Protein AF-V5CJ30-F1 (afdb_monomer_lite)

pLDDT: mean 74.78, std 16.14, range [38.16, 93.0]

Organism: NCBI:txid1416333

Foldseek 3Di:
DDPVVPPPDDPDPPPPPPDDPPPAQAAPPVVVVVCVVVVNDDDADPDDAQDDFTKGKDWDQDPVGIDIDIDTHCCSLVVPPPDDDPDDPCNVVVCVVVVPDPDDDDDDPPVVPSDDDDPVCPNSD

Radius of gyration: 18.36 Å; chains: 1; bounding box: 44×39×40 Å

Structure (mmCIF, N/CA/C/O backbone):
data_AF-V5CJ30-F1
#
_entry.id   AF-V5CJ30-F1
#
loop_
_atom_site.group_PDB
_atom_site.id
_atom_site.type_symbol
_atom_site.label_atom_id
_atom_site.label_alt_id
_atom_site.label_comp_id
_atom_site.label_asym_id
_atom_site.label_entity_id
_atom_site.label_seq_id
_atom_site.pdbx_PDB_ins_code
_atom_site.Cartn_x
_atom_site.Cartn_y
_atom_site.Cartn_z
_atom_site.occupancy
_atom_site.B_iso_or_equiv
_atom_site.auth_seq_id
_atom_site.auth_comp_id
_atom_site.auth_asym_id
_atom_site.auth_atom_id
_atom_site.pdbx_PDB_model_num
ATOM 1 N N . MET A 1 1 ? -25.796 13.438 -10.475 1.00 39.28 1 MET A N 1
ATOM 2 C CA . MET A 1 1 ? -25.020 14.101 -9.405 1.00 39.28 1 MET A CA 1
ATOM 3 C C . MET A 1 1 ? -23.946 13.117 -8.950 1.00 39.28 1 MET A C 1
ATOM 5 O O . MET A 1 1 ? -24.285 12.128 -8.319 1.00 39.28 1 MET A O 1
ATOM 9 N N . GLN A 1 2 ? -22.700 13.266 -9.416 1.00 41.78 2 GLN A N 1
ATOM 10 C CA . GLN A 1 2 ? -21.632 12.285 -9.164 1.00 41.78 2 GLN A CA 1
ATOM 11 C C . GLN A 1 2 ? -21.057 12.482 -7.753 1.00 41.78 2 GLN A C 1
ATOM 13 O O . GLN A 1 2 ? -20.529 13.546 -7.440 1.00 41.78 2 GLN A O 1
ATOM 18 N N . VAL A 1 3 ? -21.155 11.443 -6.919 1.00 38.16 3 VAL A N 1
ATOM 19 C CA . VAL A 1 3 ? -20.684 11.383 -5.518 1.00 38.16 3 VAL A CA 1
ATOM 20 C C . VAL A 1 3 ? -19.215 11.813 -5.354 1.00 38.16 3 VAL A C 1
ATOM 22 O O . VAL A 1 3 ? -18.840 12.385 -4.334 1.00 38.16 3 VAL A O 1
ATOM 25 N N . TRP A 1 4 ? -18.396 11.644 -6.393 1.00 40.44 4 TRP A N 1
ATOM 26 C CA . TRP A 1 4 ? -16.980 12.018 -6.410 1.00 40.44 4 TRP A CA 1
ATOM 27 C C . TRP A 1 4 ? -16.707 13.531 -6.391 1.00 40.44 4 TRP A C 1
ATOM 29 O O . TRP A 1 4 ? -15.609 13.942 -6.025 1.00 40.44 4 TRP A O 1
ATOM 39 N N . GLY A 1 5 ? -17.698 14.375 -6.708 1.00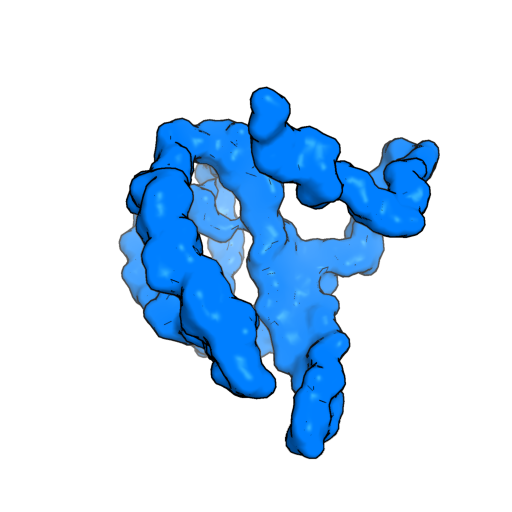 42.62 5 GLY A N 1
ATOM 40 C CA . GLY A 1 5 ? -17.547 15.835 -6.653 1.00 42.62 5 GLY A CA 1
ATOM 41 C C . GLY A 1 5 ? -17.407 16.405 -5.234 1.00 42.62 5 GLY A C 1
ATOM 42 O O . GLY A 1 5 ? -16.952 17.535 -5.076 1.00 42.62 5 GLY A O 1
ATOM 43 N N . LEU A 1 6 ? -17.768 15.631 -4.202 1.00 43.97 6 LEU A N 1
ATOM 44 C CA . LEU A 1 6 ? -17.789 16.081 -2.802 1.00 43.97 6 LEU A CA 1
ATOM 45 C C . LEU A 1 6 ? -16.570 15.635 -1.979 1.00 43.97 6 LEU A C 1
ATOM 47 O O . LEU A 1 6 ? -16.324 16.196 -0.917 1.00 43.97 6 LEU A O 1
ATOM 51 N N . VAL A 1 7 ? -15.771 14.680 -2.466 1.00 45.16 7 VAL A N 1
ATOM 52 C CA . VAL A 1 7 ? -14.640 14.095 -1.707 1.00 45.16 7 VAL A CA 1
ATOM 53 C C . VAL A 1 7 ? -13.295 14.784 -2.027 1.00 45.16 7 VAL A C 1
ATOM 55 O O . VAL A 1 7 ? -12.259 14.464 -1.456 1.00 45.16 7 VAL A O 1
ATOM 58 N N . GLY A 1 8 ? -13.286 15.773 -2.928 1.00 43.94 8 GLY A N 1
ATOM 59 C CA . GLY A 1 8 ? -12.054 16.328 -3.508 1.00 43.94 8 GLY A CA 1
ATOM 60 C C . GLY A 1 8 ? -11.441 17.561 -2.834 1.00 43.94 8 GLY A C 1
ATOM 61 O O . GLY A 1 8 ? -10.345 17.962 -3.226 1.00 43.94 8 GLY A O 1
ATOM 62 N N . ARG A 1 9 ? -12.091 18.203 -1.853 1.00 44.78 9 ARG A N 1
ATOM 63 C CA . ARG A 1 9 ? -11.507 19.381 -1.183 1.00 44.78 9 ARG A CA 1
ATOM 64 C C . ARG A 1 9 ? -10.957 19.011 0.185 1.00 44.78 9 ARG A C 1
ATOM 66 O O . ARG A 1 9 ? -11.675 18.982 1.176 1.00 44.78 9 ARG A O 1
ATOM 73 N N . SER A 1 10 ? -9.647 18.778 0.215 1.00 42.75 10 SER A N 1
ATOM 74 C CA . SER A 1 10 ? -8.865 18.881 1.445 1.00 42.75 10 SER A CA 1
ATOM 75 C C . SER A 1 10 ? -9.190 20.219 2.134 1.00 42.75 10 SER A C 1
ATOM 77 O O . SER A 1 10 ? -9.195 21.247 1.452 1.00 42.75 10 SER A O 1
ATOM 79 N N . PRO A 1 11 ? -9.446 20.249 3.456 1.00 45.19 11 PRO A N 1
ATOM 80 C CA . PRO A 1 11 ? -9.638 21.495 4.202 1.00 45.19 11 PRO A CA 1
ATOM 81 C C . PRO A 1 11 ? -8.347 22.325 4.291 1.00 45.19 11 PRO A C 1
ATOM 83 O O . PRO A 1 11 ? -8.372 23.473 4.727 1.00 45.19 11 PRO A O 1
ATOM 86 N N . PHE A 1 12 ? -7.215 21.763 3.862 1.00 47.09 12 PHE A N 1
ATOM 87 C CA . PHE A 1 12 ? -5.964 22.490 3.740 1.00 47.09 12 PHE A CA 1
ATOM 88 C C . PHE A 1 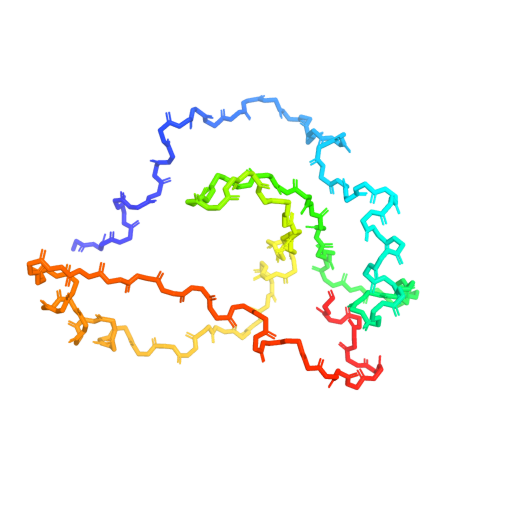12 ? -5.899 23.195 2.380 1.00 47.09 12 PHE A C 1
ATOM 90 O O . PHE A 1 12 ? -6.162 22.552 1.357 1.00 47.09 12 PHE A O 1
ATOM 97 N N . PRO A 1 13 ? -5.534 24.490 2.336 1.00 40.69 13 PRO A N 1
ATOM 98 C CA . PRO A 1 13 ? -5.380 25.200 1.074 1.00 40.69 13 PRO A CA 1
ATOM 99 C C . PRO A 1 13 ? -4.392 24.447 0.170 1.00 40.69 13 PRO A C 1
ATOM 101 O O . PRO A 1 13 ? -3.421 23.875 0.681 1.00 40.69 13 PRO A O 1
ATOM 104 N N . PRO A 1 14 ? -4.601 24.431 -1.162 1.00 44.34 14 PRO A N 1
ATOM 105 C CA . PRO A 1 14 ? -3.592 23.927 -2.079 1.00 44.34 14 PRO A CA 1
ATOM 106 C C . PRO A 1 14 ? -2.322 24.736 -1.825 1.00 44.34 14 PRO A C 1
ATOM 108 O O . PRO A 1 14 ? -2.302 25.952 -2.009 1.00 44.34 14 PRO A O 1
ATOM 111 N N . SER A 1 15 ? -1.292 24.071 -1.304 1.00 43.00 15 SER A N 1
ATOM 112 C CA . SER A 1 15 ? -0.030 24.715 -0.965 1.00 43.00 15 SER A CA 1
ATOM 113 C C . SER A 1 15 ? 0.536 25.334 -2.243 1.00 43.00 15 SER A C 1
ATOM 115 O O . SER A 1 15 ? 0.989 24.620 -3.132 1.00 43.00 15 SER A O 1
ATOM 117 N N . SER A 1 16 ? 0.486 26.663 -2.347 1.00 42.88 16 SER A N 1
ATOM 118 C CA . SER A 1 16 ? 0.902 27.447 -3.518 1.00 42.88 16 SER A CA 1
ATOM 119 C C . SER A 1 16 ? 2.421 27.539 -3.692 1.00 42.88 16 SER A C 1
ATOM 121 O O . SER A 1 16 ? 2.914 28.292 -4.529 1.00 42.88 16 SER A O 1
ATOM 123 N N . SER A 1 17 ? 3.203 26.768 -2.936 1.00 46.00 17 SER A N 1
ATOM 124 C CA . SER A 1 17 ? 4.641 26.699 -3.141 1.00 46.00 17 SER A CA 1
ATOM 125 C C . SER A 1 17 ? 4.947 25.629 -4.185 1.00 46.00 17 SER A C 1
ATOM 127 O O . SER A 1 17 ? 5.022 24.445 -3.856 1.00 46.00 17 SER A O 1
ATOM 129 N N . GLY A 1 18 ? 5.207 26.047 -5.425 1.00 42.88 18 GLY A N 1
ATOM 130 C CA . GLY A 1 18 ? 5.811 25.240 -6.499 1.00 42.88 18 GLY A CA 1
ATOM 131 C C . GLY A 1 18 ? 7.237 24.747 -6.199 1.00 42.88 18 GLY A C 1
ATOM 132 O O . GLY A 1 18 ? 8.056 24.599 -7.097 1.00 42.88 18 GLY A O 1
ATOM 133 N N . LYS A 1 19 ? 7.551 24.509 -4.926 1.00 38.31 19 LYS A N 1
ATOM 134 C CA . LYS A 1 19 ? 8.696 23.743 -4.464 1.00 38.31 19 LYS A CA 1
ATOM 135 C C . LYS A 1 19 ? 8.129 22.534 -3.744 1.00 38.31 19 LYS A C 1
ATOM 137 O O . LYS A 1 19 ? 7.608 22.657 -2.634 1.00 38.31 19 LYS A O 1
ATOM 142 N N . ALA A 1 20 ? 8.210 21.374 -4.390 1.00 43.16 20 ALA A N 1
ATOM 143 C CA . ALA A 1 20 ? 8.097 20.112 -3.682 1.00 43.16 20 ALA A CA 1
ATOM 144 C C . ALA A 1 20 ? 9.019 20.205 -2.459 1.00 43.16 20 ALA A C 1
ATOM 146 O O . ALA A 1 20 ? 10.189 20.566 -2.589 1.00 43.16 20 ALA A O 1
ATOM 147 N N . ARG A 1 21 ? 8.480 19.980 -1.256 1.00 49.09 21 ARG A N 1
ATOM 148 C CA . ARG A 1 21 ? 9.290 19.889 -0.040 1.00 49.09 21 ARG A CA 1
ATOM 149 C C . ARG A 1 21 ? 10.194 18.669 -0.181 1.00 49.09 21 ARG A C 1
ATOM 151 O O . ARG A 1 21 ? 9.859 17.588 0.283 1.00 49.09 21 ARG A O 1
ATOM 158 N N . GLU A 1 22 ? 11.343 18.851 -0.810 1.00 44.81 22 GLU A N 1
ATOM 159 C CA . GLU A 1 22 ? 12.336 17.809 -1.077 1.00 44.81 22 GLU A CA 1
ATOM 160 C C . GLU A 1 22 ? 12.886 17.174 0.221 1.00 44.81 22 GLU A C 1
ATOM 162 O O . GLU A 1 22 ? 13.463 16.091 0.203 1.00 44.81 22 GLU A O 1
ATOM 167 N N . GLY A 1 23 ? 12.635 17.806 1.377 1.00 44.62 23 GLY A N 1
ATOM 168 C CA . GLY A 1 23 ? 13.108 17.373 2.693 1.00 44.62 23 GLY A CA 1
ATOM 169 C C . GLY A 1 23 ? 12.165 16.527 3.562 1.00 44.62 23 GLY A C 1
ATOM 170 O O . GLY A 1 23 ? 12.620 16.080 4.607 1.00 44.62 23 GLY A O 1
ATOM 171 N N . SER A 1 24 ? 10.890 16.286 3.210 1.00 55.47 24 SER A N 1
ATOM 172 C CA . SER A 1 24 ? 9.958 15.553 4.112 1.00 55.47 24 SER A CA 1
ATOM 173 C C . SER A 1 24 ? 9.518 14.170 3.631 1.00 55.47 24 SER A C 1
ATOM 175 O O . SER A 1 24 ? 8.693 13.535 4.280 1.00 55.47 24 SER A O 1
ATOM 177 N N . TRP A 1 25 ? 10.031 13.713 2.492 1.00 58.75 25 TRP A N 1
ATOM 178 C CA . TRP A 1 25 ? 9.548 12.508 1.810 1.00 58.75 25 TRP A CA 1
ATOM 179 C C . TRP A 1 25 ? 10.616 11.416 1.697 1.00 58.75 25 TRP A C 1
ATOM 181 O O . TRP A 1 25 ? 10.599 10.612 0.772 1.00 58.75 25 TRP A O 1
ATOM 191 N N . ARG A 1 26 ? 11.593 11.412 2.607 1.00 70.00 26 ARG A N 1
ATOM 192 C CA . ARG A 1 26 ? 12.605 10.356 2.687 1.00 70.00 26 ARG A CA 1
ATOM 193 C C . ARG A 1 26 ? 12.470 9.646 4.021 1.00 70.00 26 ARG A C 1
ATOM 195 O O . ARG A 1 26 ? 12.427 10.294 5.068 1.00 70.00 26 ARG A O 1
ATOM 202 N N . ILE A 1 27 ? 12.416 8.318 3.987 1.00 79.69 27 ILE A N 1
ATOM 203 C CA . ILE A 1 27 ? 12.510 7.513 5.205 1.00 79.69 27 ILE A CA 1
ATOM 204 C C . ILE A 1 27 ? 13.837 7.802 5.926 1.00 79.69 27 ILE A C 1
ATOM 206 O O . ILE A 1 27 ? 14.881 7.895 5.273 1.00 79.69 27 ILE A O 1
ATOM 210 N N . PRO A 1 28 ? 13.834 7.934 7.264 1.00 84.25 28 PRO A N 1
ATOM 211 C CA . PRO A 1 28 ? 15.060 8.023 8.044 1.00 84.25 28 PRO A CA 1
ATOM 212 C C . PRO A 1 28 ? 16.001 6.848 7.750 1.00 84.25 28 PRO A C 1
ATOM 214 O O . PRO A 1 28 ? 15.561 5.706 7.622 1.00 84.25 28 PRO A O 1
ATOM 217 N N . THR A 1 29 ? 17.314 7.095 7.724 1.00 87.44 29 THR A N 1
ATOM 218 C CA . THR A 1 29 ? 18.334 6.072 7.413 1.00 87.44 29 THR A CA 1
ATOM 219 C C . THR A 1 29 ? 18.258 4.846 8.324 1.00 87.44 29 THR A C 1
ATOM 221 O O . THR A 1 29 ? 18.497 3.722 7.883 1.00 87.44 29 THR A O 1
ATOM 224 N N . ALA A 1 30 ? 17.919 5.046 9.601 1.00 87.25 30 ALA A N 1
ATOM 225 C CA . ALA A 1 30 ? 17.722 3.948 10.542 1.00 87.25 30 ALA A CA 1
ATOM 226 C C . ALA A 1 30 ? 16.552 3.052 10.110 1.00 87.25 30 ALA A C 1
ATOM 228 O O . ALA A 1 30 ? 16.710 1.835 10.045 1.00 87.25 30 ALA A O 1
ATOM 229 N N . ASP A 1 31 ? 15.417 3.653 9.748 1.00 85.00 31 ASP A N 1
ATOM 230 C CA . ASP A 1 31 ? 14.228 2.936 9.287 1.00 85.00 31 ASP A CA 1
ATOM 231 C C . ASP A 1 31 ? 14.535 2.188 7.975 1.00 85.00 31 ASP A C 1
ATOM 233 O O . ASP A 1 31 ? 14.260 0.994 7.870 1.00 85.00 31 ASP A O 1
ATOM 237 N N . ALA A 1 32 ? 15.213 2.836 7.018 1.00 87.12 32 ALA A N 1
ATOM 238 C CA . ALA A 1 32 ? 15.647 2.205 5.768 1.00 87.12 32 ALA A CA 1
ATOM 239 C C . ALA A 1 32 ? 16.535 0.972 6.008 1.00 87.12 32 ALA A C 1
ATOM 241 O O . ALA A 1 32 ? 16.346 -0.075 5.387 1.00 87.12 32 ALA A O 1
ATOM 242 N N . ARG A 1 33 ? 17.476 1.060 6.958 1.00 90.56 33 ARG A N 1
ATOM 243 C CA . ARG A 1 33 ? 18.347 -0.065 7.330 1.00 90.56 33 ARG A CA 1
ATOM 244 C C . ARG A 1 33 ? 17.543 -1.247 7.877 1.00 90.56 33 ARG A C 1
ATOM 246 O O . ARG A 1 33 ? 17.837 -2.388 7.517 1.00 90.56 33 ARG A O 1
ATOM 253 N N . TRP A 1 34 ? 16.546 -0.989 8.723 1.00 89.25 34 TRP A N 1
ATOM 254 C CA . TRP A 1 34 ? 15.666 -2.033 9.256 1.00 89.25 34 TRP A CA 1
ATOM 255 C C . TRP A 1 34 ? 14.842 -2.704 8.155 1.00 89.25 34 TRP A C 1
ATOM 257 O O . TRP A 1 34 ? 14.790 -3.932 8.111 1.00 89.25 34 TRP A O 1
ATOM 267 N N . LEU A 1 35 ? 14.267 -1.925 7.234 1.00 87.31 35 LEU A N 1
ATOM 268 C CA . LEU A 1 35 ? 13.478 -2.454 6.115 1.00 87.31 35 LEU A CA 1
ATOM 269 C C . LEU A 1 35 ? 14.321 -3.285 5.146 1.00 87.31 35 LEU A C 1
ATOM 271 O O . LEU A 1 35 ? 13.882 -4.352 4.717 1.00 87.31 35 LEU A O 1
ATOM 275 N N . ARG A 1 36 ? 15.552 -2.846 4.859 1.00 90.62 36 ARG A N 1
ATOM 276 C CA . ARG A 1 36 ? 16.498 -3.604 4.030 1.00 90.62 36 ARG A CA 1
ATOM 277 C C . ARG A 1 36 ? 16.891 -4.921 4.694 1.00 90.62 36 ARG A C 1
ATOM 279 O O . ARG A 1 36 ? 16.900 -5.958 4.042 1.00 90.62 36 ARG A O 1
ATOM 286 N N . LYS A 1 37 ? 17.164 -4.908 6.006 1.00 93.00 37 LYS A N 1
ATOM 287 C CA . LYS A 1 37 ? 17.464 -6.132 6.773 1.00 93.00 37 LYS A CA 1
ATOM 288 C C . LYS A 1 37 ? 16.279 -7.106 6.794 1.00 93.00 37 LYS A C 1
ATOM 290 O O . LYS A 1 37 ? 16.496 -8.311 6.795 1.00 93.00 37 LYS A O 1
ATOM 295 N N . ALA A 1 38 ? 15.053 -6.587 6.805 1.00 88.69 38 ALA A N 1
ATOM 296 C CA . ALA A 1 38 ? 13.831 -7.381 6.735 1.00 88.69 38 ALA A CA 1
ATOM 297 C C . ALA A 1 38 ? 13.480 -7.861 5.311 1.00 88.69 38 ALA A C 1
ATOM 299 O O . ALA A 1 38 ? 12.487 -8.563 5.151 1.00 88.69 38 ALA A O 1
ATOM 300 N N . GLY A 1 39 ? 14.254 -7.485 4.284 1.00 88.56 39 GLY A N 1
ATOM 301 C CA . GLY A 1 39 ? 13.992 -7.859 2.890 1.00 88.56 39 GLY A CA 1
ATOM 302 C C . GLY A 1 39 ? 12.774 -7.168 2.268 1.00 88.56 39 GLY A C 1
ATOM 303 O O . GLY A 1 39 ? 12.249 -7.653 1.273 1.00 88.56 39 GLY A O 1
ATOM 304 N N . ILE A 1 40 ? 12.308 -6.063 2.859 1.00 87.25 40 ILE A N 1
ATOM 305 C CA . ILE A 1 40 ? 11.131 -5.314 2.386 1.00 87.25 40 ILE A CA 1
ATOM 306 C C . ILE A 1 40 ? 11.515 -4.338 1.269 1.00 87.25 40 ILE A C 1
ATOM 308 O O . ILE A 1 40 ? 10.737 -4.126 0.345 1.00 87.25 40 ILE A O 1
ATOM 312 N N . ILE A 1 41 ? 12.704 -3.735 1.363 1.00 87.31 41 ILE A N 1
ATOM 313 C CA . ILE A 1 41 ? 13.247 -2.826 0.347 1.00 87.31 41 ILE A CA 1
ATOM 314 C C . ILE A 1 41 ? 14.642 -3.282 -0.074 1.00 87.31 41 ILE A C 1
ATOM 316 O O . ILE A 1 41 ? 15.381 -3.871 0.720 1.00 87.31 41 ILE A O 1
ATOM 320 N N . GLU A 1 42 ? 15.022 -2.946 -1.298 1.00 87.25 42 GLU A N 1
ATOM 321 C CA . GLU A 1 42 ? 16.353 -3.184 -1.847 1.00 87.25 42 GLU A CA 1
ATOM 322 C C . GLU A 1 42 ? 16.829 -1.981 -2.660 1.00 87.25 42 GLU A C 1
ATOM 324 O O . GLU A 1 42 ? 16.092 -1.012 -2.857 1.00 87.25 42 GLU A O 1
ATOM 329 N N . ASP A 1 43 ? 18.089 -2.026 -3.086 1.00 86.50 43 ASP A N 1
ATOM 330 C CA . ASP A 1 43 ? 18.646 -0.995 -3.950 1.00 86.50 43 ASP A CA 1
ATOM 331 C C . ASP A 1 43 ? 17.930 -1.043 -5.309 1.00 86.50 43 ASP A C 1
ATOM 333 O O . ASP A 1 43 ? 17.744 -2.112 -5.895 1.00 86.50 43 ASP A O 1
ATOM 337 N N . ALA A 1 44 ? 17.492 0.119 -5.792 1.00 82.00 44 ALA A N 1
ATOM 338 C CA . ALA A 1 44 ? 16.704 0.208 -7.011 1.00 82.00 44 ALA A CA 1
ATOM 339 C C . ALA A 1 44 ? 17.491 -0.284 -8.238 1.00 82.00 44 ALA A C 1
ATOM 341 O O . ALA A 1 44 ? 18.684 -0.011 -8.384 1.00 82.00 44 ALA A O 1
ATOM 342 N N . SER A 1 45 ? 16.808 -0.980 -9.152 1.00 80.50 45 SER A N 1
ATOM 343 C CA . SER A 1 45 ? 17.407 -1.362 -10.435 1.00 80.50 45 SER A CA 1
ATOM 344 C C . SER A 1 45 ? 17.666 -0.129 -11.308 1.00 80.50 45 SER A C 1
ATOM 346 O O . SER A 1 45 ? 16.936 0.856 -11.216 1.00 80.50 45 SER A O 1
ATOM 348 N N . SER A 1 46 ? 18.637 -0.209 -12.219 1.00 81.69 46 SER A N 1
ATOM 349 C CA . SER A 1 46 ? 18.889 0.832 -13.229 1.00 81.69 46 SER A CA 1
ATOM 350 C C . SER A 1 46 ? 17.826 0.901 -14.337 1.00 81.69 46 SER A C 1
ATOM 352 O O . SER A 1 46 ? 17.917 1.754 -15.218 1.00 81.69 46 SER A O 1
ATOM 354 N N . THR A 1 47 ? 16.832 0.010 -14.318 1.00 82.69 47 THR A N 1
ATOM 355 C CA . THR A 1 47 ? 15.733 -0.025 -15.288 1.00 82.69 47 THR A CA 1
ATOM 356 C C . THR A 1 47 ? 14.879 1.234 -15.169 1.00 82.69 47 THR A C 1
ATOM 358 O O . THR A 1 47 ? 14.433 1.592 -14.079 1.00 82.69 47 THR A O 1
ATOM 361 N N . ILE A 1 48 ? 14.619 1.890 -16.301 1.00 77.81 48 ILE A N 1
ATOM 362 C CA . ILE A 1 48 ? 13.715 3.041 -16.364 1.00 77.81 48 ILE A CA 1
ATOM 363 C C . ILE A 1 48 ? 12.296 2.567 -16.036 1.00 77.81 48 ILE A C 1
ATOM 365 O O . ILE A 1 48 ? 11.823 1.574 -16.582 1.00 77.81 48 ILE A O 1
ATOM 369 N N . THR A 1 49 ? 11.615 3.285 -15.148 1.00 80.81 49 THR A N 1
ATOM 370 C CA . THR A 1 49 ? 10.264 2.961 -14.685 1.00 80.81 49 THR A CA 1
ATOM 371 C C . THR A 1 49 ? 9.381 4.211 -14.713 1.00 80.81 49 THR A C 1
ATOM 373 O O . THR A 1 49 ? 9.898 5.326 -14.639 1.00 80.81 49 THR A O 1
ATOM 376 N N . GLY A 1 50 ? 8.059 4.044 -14.828 1.00 75.69 50 GLY A N 1
ATOM 377 C CA . GLY A 1 50 ? 7.069 5.126 -15.001 1.00 75.69 50 GLY A CA 1
ATOM 378 C C . GLY A 1 50 ? 6.840 6.023 -13.776 1.00 75.69 50 GLY A C 1
ATOM 379 O O . GLY A 1 50 ? 5.773 6.597 -13.622 1.00 75.69 50 GLY A O 1
ATOM 380 N N . GLY A 1 51 ? 7.808 6.111 -12.866 1.00 82.50 51 GLY A N 1
ATOM 381 C CA . GLY A 1 51 ? 7.708 6.833 -11.601 1.00 82.50 51 GLY A CA 1
ATOM 382 C C . GLY A 1 51 ? 8.350 6.060 -10.455 1.00 82.50 51 GLY A C 1
ATOM 383 O O . GLY A 1 51 ? 8.654 4.873 -10.577 1.00 82.50 51 GLY A O 1
ATOM 384 N N . TRP A 1 52 ? 8.537 6.722 -9.317 1.00 80.75 52 TRP A N 1
ATOM 385 C CA . TRP A 1 52 ? 9.090 6.103 -8.112 1.00 80.75 52 TRP A CA 1
ATOM 386 C C . TRP A 1 52 ? 8.051 6.059 -7.001 1.00 80.75 52 TRP A C 1
ATOM 388 O O . TRP A 1 52 ? 7.286 7.006 -6.811 1.00 80.75 52 TRP A O 1
ATOM 398 N N . ILE A 1 53 ? 8.047 4.964 -6.241 1.00 83.44 53 ILE A N 1
ATOM 399 C CA . ILE A 1 53 ? 7.365 4.943 -4.953 1.00 83.44 53 ILE A CA 1
ATOM 400 C C . ILE A 1 53 ? 8.205 5.762 -3.979 1.00 83.44 53 ILE A C 1
ATOM 402 O O . ILE A 1 53 ? 9.395 5.511 -3.798 1.00 83.44 53 ILE A O 1
ATOM 406 N N . ILE A 1 54 ? 7.575 6.742 -3.340 1.00 83.38 54 ILE A N 1
ATOM 407 C CA . ILE A 1 54 ? 8.246 7.623 -2.390 1.00 83.38 54 ILE A CA 1
ATOM 408 C C . ILE A 1 54 ? 7.935 7.135 -0.970 1.00 83.38 54 ILE A C 1
ATOM 410 O O . ILE A 1 54 ? 6.790 7.251 -0.527 1.00 83.38 54 ILE A O 1
ATOM 414 N N . PRO A 1 55 ? 8.899 6.568 -0.229 1.00 82.94 55 PRO A N 1
ATOM 415 C CA . PRO A 1 55 ? 8.638 6.104 1.122 1.00 82.94 55 PRO A CA 1
ATOM 416 C C . PRO A 1 55 ? 8.815 7.248 2.131 1.00 82.94 55 PRO A C 1
ATOM 418 O O . PRO A 1 55 ? 9.777 8.015 2.068 1.00 82.94 55 PRO A O 1
ATOM 421 N N . PHE A 1 56 ? 7.940 7.320 3.131 1.00 82.38 56 PHE A N 1
ATOM 422 C CA . PHE A 1 56 ? 8.081 8.250 4.254 1.00 82.38 56 PHE A CA 1
ATOM 423 C C . PHE A 1 56 ? 7.672 7.596 5.576 1.00 82.38 56 PHE A C 1
ATOM 425 O O . PHE A 1 56 ? 6.902 6.636 5.598 1.00 82.38 56 PHE A O 1
ATOM 432 N N . SER A 1 57 ? 8.201 8.105 6.688 1.00 83.31 57 SER A N 1
ATOM 433 C CA . SER A 1 57 ? 7.843 7.633 8.028 1.00 83.31 57 SER A CA 1
ATOM 434 C C . SER A 1 57 ? 6.814 8.557 8.669 1.00 83.31 57 SER A C 1
ATOM 436 O O . SER A 1 57 ? 6.919 9.779 8.581 1.00 83.31 57 SER A O 1
ATOM 438 N N . VAL A 1 58 ? 5.843 7.965 9.356 1.00 84.88 58 VAL A N 1
ATOM 439 C CA . VAL A 1 58 ? 4.836 8.651 10.165 1.00 84.88 58 VAL A CA 1
ATOM 440 C C . VAL A 1 58 ? 4.890 8.146 11.598 1.00 84.88 58 VAL A C 1
ATOM 442 O O . VAL A 1 58 ? 5.279 7.006 11.865 1.00 84.88 58 VAL A O 1
ATOM 445 N N . VAL A 1 59 ? 4.490 8.996 12.534 1.00 86.25 59 VAL A N 1
ATOM 446 C CA . VAL A 1 59 ? 4.246 8.598 13.918 1.00 86.25 59 VAL A CA 1
ATOM 447 C C . VAL A 1 59 ? 2.745 8.654 14.130 1.00 86.25 59 VAL A C 1
ATOM 449 O O . VAL A 1 59 ? 2.130 9.698 13.942 1.00 86.25 59 VAL A O 1
ATOM 452 N N . GLU A 1 60 ? 2.165 7.514 14.473 1.00 86.69 60 GLU A N 1
ATOM 453 C CA . GLU A 1 60 ? 0.751 7.381 14.791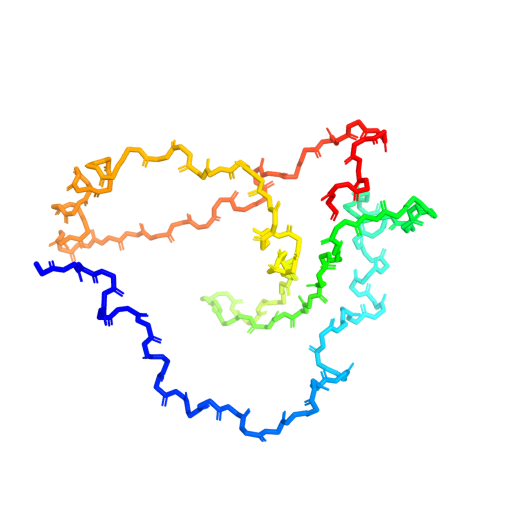 1.00 86.69 60 GLU A CA 1
ATOM 454 C C . GLU A 1 60 ? 0.582 7.247 16.299 1.00 86.69 60 GLU A C 1
ATOM 456 O O . GLU A 1 60 ? 1.322 6.512 16.955 1.00 86.69 60 GLU A O 1
ATOM 461 N N . GLU A 1 61 ? -0.429 7.905 16.844 1.00 89.06 61 GLU A N 1
ATOM 462 C CA . GLU A 1 61 ? -0.874 7.660 18.208 1.00 89.06 61 GLU A CA 1
ATOM 463 C C . GLU A 1 61 ? -1.755 6.402 18.247 1.00 89.06 61 GLU A C 1
ATOM 465 O O . GLU A 1 61 ? -2.657 6.214 17.423 1.00 89.06 61 GLU A O 1
ATOM 470 N N . LYS A 1 62 ? -1.463 5.493 19.177 1.00 85.38 62 LYS A N 1
ATOM 471 C CA . LYS A 1 62 ? -2.249 4.285 19.450 1.00 85.38 62 LYS A CA 1
ATOM 472 C C . LYS A 1 62 ? -2.519 4.196 20.947 1.00 85.38 62 LYS A C 1
ATOM 474 O O . LYS A 1 62 ? -1.815 4.796 21.750 1.00 85.38 62 LYS A O 1
ATOM 479 N N . THR A 1 63 ? -3.476 3.354 21.334 1.00 86.12 63 THR A N 1
ATOM 480 C CA . THR A 1 63 ? -3.795 3.080 22.746 1.00 86.12 63 THR A CA 1
ATOM 481 C C . THR A 1 63 ? -2.577 2.611 23.555 1.00 86.12 63 THR A C 1
ATOM 483 O O . THR A 1 63 ? -2.474 2.911 24.734 1.00 86.12 63 THR A O 1
ATOM 486 N N . ALA A 1 64 ? -1.626 1.915 22.920 1.00 89.19 64 ALA A N 1
ATOM 487 C CA . ALA A 1 64 ? -0.375 1.459 23.538 1.00 89.19 64 ALA A CA 1
ATOM 488 C C . ALA A 1 64 ? 0.777 2.493 23.470 1.00 89.19 64 ALA A C 1
ATOM 490 O O . ALA A 1 64 ? 1.919 2.154 23.774 1.00 89.19 64 ALA A O 1
ATOM 491 N N . GLY A 1 65 ? 0.500 3.727 23.036 1.00 92.75 65 GLY A N 1
ATOM 492 C CA . GLY A 1 65 ? 1.472 4.809 22.874 1.00 92.75 65 GLY A CA 1
ATOM 493 C C . GLY A 1 65 ? 1.771 5.172 21.416 1.00 92.75 65 GLY A C 1
ATOM 494 O O . GLY A 1 65 ? 1.092 4.744 20.479 1.00 92.75 65 GLY A O 1
ATOM 495 N N . LEU A 1 66 ? 2.808 5.991 21.222 1.00 89.88 66 LEU A N 1
ATOM 496 C CA . LEU A 1 66 ? 3.254 6.419 19.897 1.00 89.88 66 LEU A CA 1
ATOM 497 C C . LEU A 1 66 ? 3.917 5.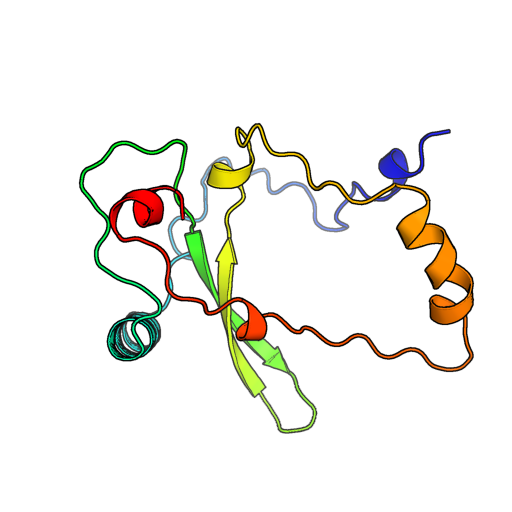260 19.150 1.00 89.88 66 LEU A C 1
ATOM 499 O O . LEU A 1 66 ? 4.869 4.642 19.630 1.00 89.88 66 LEU A O 1
ATOM 503 N N . ARG A 1 67 ? 3.454 5.001 17.930 1.00 86.88 67 ARG A N 1
ATOM 504 C CA . ARG A 1 67 ? 3.992 3.970 17.048 1.00 86.88 67 ARG A CA 1
ATOM 505 C C . ARG A 1 67 ? 4.501 4.602 15.763 1.00 86.88 67 ARG A C 1
ATOM 507 O O . ARG A 1 67 ? 3.745 5.209 15.012 1.00 86.88 67 ARG A O 1
ATOM 514 N N . ARG A 1 68 ? 5.778 4.382 15.454 1.00 84.62 68 ARG A N 1
ATOM 515 C CA . ARG A 1 68 ? 6.327 4.720 14.138 1.00 84.62 68 ARG A CA 1
ATOM 516 C C . ARG A 1 68 ? 5.883 3.696 13.094 1.00 84.62 68 ARG A C 1
ATOM 518 O O . ARG A 1 68 ? 5.926 2.488 13.341 1.00 84.62 68 ARG A O 1
ATOM 525 N N . ARG A 1 69 ? 5.482 4.181 11.923 1.00 81.81 69 ARG A N 1
ATOM 526 C CA . ARG A 1 69 ? 5.197 3.386 10.725 1.00 81.81 69 ARG A CA 1
ATOM 527 C C . ARG A 1 69 ? 5.871 4.014 9.518 1.00 81.81 69 ARG A C 1
ATOM 529 O O . ARG A 1 69 ? 6.161 5.203 9.514 1.00 81.81 69 ARG A O 1
ATOM 536 N N . TRP A 1 70 ? 6.097 3.209 8.496 1.00 83.19 70 TRP A N 1
ATOM 537 C CA . TRP A 1 70 ? 6.518 3.682 7.187 1.00 83.19 70 TRP A CA 1
ATOM 538 C C . TRP A 1 70 ? 5.364 3.490 6.205 1.00 83.19 70 TRP A C 1
ATOM 540 O O . TRP A 1 70 ? 4.545 2.579 6.355 1.00 83.19 70 TRP A O 1
ATOM 550 N N . ILE A 1 71 ? 5.275 4.382 5.227 1.00 83.06 71 ILE A N 1
ATOM 551 C CA . ILE A 1 71 ? 4.245 4.390 4.197 1.00 83.06 71 ILE A CA 1
ATOM 552 C C . ILE A 1 71 ? 4.947 4.541 2.854 1.00 83.06 71 ILE A C 1
ATOM 554 O O . ILE A 1 71 ? 5.706 5.483 2.640 1.00 83.06 71 ILE A O 1
ATOM 558 N N . ALA A 1 72 ? 4.676 3.605 1.951 1.00 84.75 72 ALA A N 1
ATOM 559 C CA . ALA A 1 72 ? 4.966 3.749 0.536 1.00 84.75 72 ALA A CA 1
ATOM 560 C C . ALA A 1 72 ? 3.924 4.683 -0.092 1.00 84.75 72 ALA A C 1
ATOM 562 O O . ALA A 1 72 ? 2.722 4.439 0.038 1.00 84.75 72 ALA A O 1
ATOM 563 N N . TRP A 1 73 ? 4.373 5.746 -0.758 1.00 85.31 73 TRP A N 1
ATOM 564 C CA . TRP A 1 73 ? 3.515 6.659 -1.506 1.00 85.31 73 TRP A CA 1
ATOM 565 C C . TRP A 1 73 ? 3.670 6.429 -3.012 1.00 85.31 73 TRP A C 1
ATOM 567 O O . TRP A 1 73 ? 4.591 6.979 -3.621 1.00 85.31 73 TRP A O 1
ATOM 577 N N . PRO A 1 74 ? 2.790 5.634 -3.643 1.00 84.19 74 PRO A N 1
ATOM 578 C CA . PRO A 1 74 ? 2.935 5.264 -5.044 1.00 84.19 74 PRO A CA 1
ATOM 579 C C . PRO A 1 74 ? 2.232 6.244 -5.994 1.00 84.19 74 PRO A C 1
ATOM 581 O O . PRO A 1 74 ? 1.912 5.861 -7.106 1.00 84.19 74 PRO A O 1
ATOM 584 N N . ARG A 1 75 ? 1.938 7.492 -5.590 1.00 83.69 75 ARG A N 1
ATOM 585 C CA . ARG A 1 75 ? 1.116 8.420 -6.400 1.00 83.69 75 ARG A CA 1
ATOM 586 C C . ARG A 1 75 ? 1.620 8.557 -7.834 1.00 83.69 75 ARG A C 1
ATOM 588 O O . ARG A 1 75 ? 0.810 8.473 -8.747 1.00 83.69 75 ARG A O 1
ATOM 595 N N . ASP A 1 76 ? 2.919 8.777 -8.010 1.00 81.69 76 ASP A N 1
ATOM 596 C CA . ASP A 1 76 ? 3.494 8.975 -9.342 1.00 81.69 76 ASP A CA 1
ATOM 597 C C . ASP A 1 76 ? 3.514 7.660 -10.123 1.00 81.69 76 ASP A C 1
ATOM 599 O O . ASP A 1 76 ? 3.199 7.653 -11.304 1.00 81.69 76 ASP A O 1
ATOM 603 N N . LYS A 1 77 ? 3.779 6.539 -9.440 1.00 81.75 77 LYS A N 1
ATOM 604 C CA . LYS A 1 77 ? 3.725 5.196 -10.027 1.00 81.75 77 LYS A CA 1
ATOM 605 C C . LYS A 1 77 ? 2.324 4.829 -10.526 1.00 81.75 77 LYS A C 1
ATOM 607 O O . LYS A 1 77 ? 2.176 4.337 -11.633 1.00 81.75 77 LYS A O 1
ATOM 612 N N . ASN A 1 78 ? 1.308 5.087 -9.708 1.00 83.50 78 ASN A N 1
ATOM 613 C CA . ASN A 1 78 ? -0.080 4.720 -9.975 1.00 83.50 78 ASN A CA 1
ATOM 614 C C . ASN A 1 78 ? -0.770 5.687 -10.942 1.00 83.50 78 ASN A C 1
ATOM 616 O O . ASN A 1 78 ? -1.912 5.448 -11.318 1.00 83.50 78 ASN A O 1
ATOM 620 N N . ARG A 1 79 ? -0.133 6.811 -11.295 1.00 81.69 79 ARG A N 1
ATOM 621 C CA . ARG A 1 79 ? -0.734 7.823 -12.168 1.00 81.69 79 ARG A CA 1
ATOM 622 C C . ARG A 1 79 ? -1.008 7.276 -13.567 1.00 81.69 79 ARG A C 1
ATOM 624 O O . ARG A 1 79 ? -2.057 7.578 -14.125 1.00 81.69 79 ARG A O 1
ATOM 631 N N . ASP A 1 80 ? -0.062 6.500 -14.087 1.00 73.75 80 ASP A N 1
ATOM 632 C CA . ASP A 1 80 ? -0.075 5.966 -15.449 1.00 73.75 80 ASP A CA 1
ATOM 633 C C . ASP A 1 80 ? -0.251 4.433 -15.460 1.00 73.75 80 ASP A C 1
ATOM 635 O O . ASP A 1 80 ? -0.010 3.789 -16.480 1.00 73.75 80 ASP A O 1
ATOM 639 N N . ASP A 1 81 ? -0.649 3.838 -14.326 1.00 74.31 81 ASP A N 1
ATOM 640 C CA . ASP A 1 81 ? -0.937 2.405 -14.236 1.00 74.31 81 ASP A CA 1
ATOM 641 C C . ASP A 1 81 ? -2.240 2.099 -15.001 1.00 74.31 81 ASP A C 1
ATOM 643 O O . ASP A 1 81 ? -3.299 2.612 -14.627 1.00 74.31 81 ASP A O 1
ATOM 647 N N . PRO A 1 82 ? -2.199 1.291 -16.080 1.00 69.94 82 PRO A N 1
ATOM 648 C CA . PRO A 1 82 ? -3.395 0.946 -16.844 1.00 69.94 82 PRO A CA 1
ATOM 649 C C . PRO A 1 82 ? -4.339 0.009 -16.074 1.00 69.94 82 PRO A C 1
ATOM 651 O O . PRO A 1 82 ? -5.457 -0.241 -16.531 1.00 69.94 82 PRO A O 1
ATOM 654 N N . TYR A 1 83 ? -3.899 -0.549 -14.943 1.00 71.62 83 TYR A N 1
ATOM 655 C CA . TYR A 1 83 ? -4.700 -1.431 -14.111 1.00 71.62 83 TYR A CA 1
ATOM 656 C C . TYR A 1 83 ? -5.600 -0.623 -13.166 1.00 71.62 83 TYR A C 1
ATOM 658 O O . TYR A 1 83 ? -5.197 -0.195 -12.083 1.00 71.62 83 TYR A O 1
ATOM 666 N N . GLU A 1 84 ? -6.864 -0.440 -13.553 1.00 72.50 84 GLU A N 1
ATOM 667 C CA . GLU A 1 84 ? -7.870 0.074 -12.626 1.00 72.50 84 GLU A CA 1
ATOM 668 C C . GLU A 1 84 ? -8.177 -0.958 -11.532 1.00 72.50 84 GLU A C 1
ATOM 670 O O . GLU A 1 84 ? -8.251 -2.167 -11.770 1.00 72.50 84 GLU A O 1
ATOM 675 N N . ALA A 1 85 ? -8.402 -0.476 -10.307 1.00 73.12 85 ALA A N 1
ATOM 676 C CA . ALA A 1 85 ? -8.877 -1.326 -9.229 1.00 73.12 85 ALA A CA 1
ATOM 677 C C . ALA A 1 85 ? -10.243 -1.915 -9.616 1.00 73.12 85 ALA A C 1
ATOM 679 O O . ALA A 1 85 ? -11.252 -1.210 -9.620 1.00 73.12 85 ALA A O 1
ATOM 680 N N . ASN A 1 86 ? -10.283 -3.216 -9.913 1.00 72.38 86 ASN A N 1
ATOM 681 C CA . ASN A 1 86 ? -11.521 -3.935 -10.200 1.00 72.38 86 ASN A CA 1
ATOM 682 C C . ASN A 1 86 ? -12.318 -4.177 -8.906 1.00 72.38 86 ASN A C 1
ATOM 684 O O . ASN A 1 86 ? -12.381 -5.287 -8.376 1.00 72.38 86 ASN A O 1
ATOM 688 N N . ALA A 1 87 ? -12.891 -3.106 -8.370 1.00 69.25 87 ALA A N 1
ATOM 689 C CA . ALA A 1 87 ? -13.851 -3.138 -7.284 1.00 69.25 87 ALA A CA 1
ATOM 690 C C . ALA A 1 87 ? -15.211 -2.742 -7.872 1.00 69.25 87 ALA A C 1
ATOM 692 O O . ALA A 1 87 ? -15.377 -1.588 -8.278 1.00 69.25 87 ALA A O 1
ATOM 693 N N . PRO A 1 88 ? -16.197 -3.657 -7.944 1.00 77.06 88 PRO A N 1
ATOM 694 C CA . PRO A 1 88 ? -17.528 -3.297 -8.412 1.00 77.06 88 PRO A CA 1
ATOM 695 C C . PRO A 1 88 ? -18.037 -2.112 -7.585 1.00 77.06 88 PRO A C 1
ATOM 697 O O . PRO A 1 88 ? -18.059 -2.194 -6.363 1.00 77.06 88 PRO A O 1
ATOM 700 N N . LEU A 1 89 ? -18.446 -1.005 -8.210 1.00 70.62 89 LEU A N 1
ATOM 701 C CA . LEU A 1 89 ? -18.834 0.214 -7.475 1.00 70.62 89 LEU A CA 1
ATOM 702 C C . LEU A 1 89 ? -19.961 -0.035 -6.455 1.00 70.62 89 LEU A C 1
ATOM 704 O O . LEU A 1 89 ? -20.031 0.618 -5.415 1.00 70.62 89 LEU A O 1
ATOM 708 N N . LEU A 1 90 ? -20.819 -1.021 -6.730 1.00 76.94 90 LEU A N 1
ATOM 709 C CA . LEU A 1 90 ? -21.890 -1.457 -5.834 1.00 76.94 90 LEU A CA 1
ATOM 710 C C . LEU A 1 90 ? -21.390 -2.319 -4.663 1.00 76.94 90 LEU A C 1
ATOM 712 O O . LEU A 1 90 ? -22.078 -2.410 -3.650 1.00 76.94 90 LEU A O 1
ATOM 716 N N . HIS A 1 91 ? -20.188 -2.893 -4.745 1.00 75.62 91 HIS A N 1
ATOM 717 C CA . HIS A 1 91 ? -19.596 -3.706 -3.682 1.00 75.62 91 HIS A CA 1
ATOM 718 C C . HIS A 1 91 ? -19.463 -2.910 -2.381 1.00 75.62 91 HIS A C 1
ATOM 720 O O . HIS A 1 91 ? -19.871 -3.389 -1.329 1.00 75.62 91 HIS A O 1
ATOM 726 N N . THR A 1 92 ? -19.003 -1.656 -2.455 1.00 74.31 92 THR A N 1
ATOM 727 C CA . THR A 1 92 ? -18.896 -0.770 -1.284 1.00 74.31 92 THR A CA 1
ATOM 728 C C . THR A 1 92 ? -20.263 -0.471 -0.666 1.00 74.31 92 THR A C 1
ATOM 730 O O . THR A 1 92 ? -20.380 -0.348 0.552 1.00 74.31 92 THR A O 1
ATOM 733 N N . SER A 1 93 ? -21.317 -0.394 -1.488 1.00 79.19 93 SER A N 1
ATOM 734 C CA . SER A 1 93 ? -22.669 -0.068 -1.024 1.00 79.19 93 SER A CA 1
ATOM 735 C C . SER A 1 93 ? -23.270 -1.153 -0.124 1.00 79.19 93 SER A C 1
ATOM 737 O O . SER A 1 93 ? -23.986 -0.830 0.821 1.00 79.19 93 SER A O 1
ATOM 739 N N . HIS A 1 94 ? -22.893 -2.421 -0.336 1.00 81.50 94 HIS A N 1
ATOM 740 C CA . HIS A 1 94 ? -23.317 -3.544 0.506 1.00 81.50 94 HIS A CA 1
ATOM 741 C C . HIS A 1 94 ? -22.827 -3.421 1.955 1.00 81.50 94 HIS A C 1
ATOM 743 O O . HI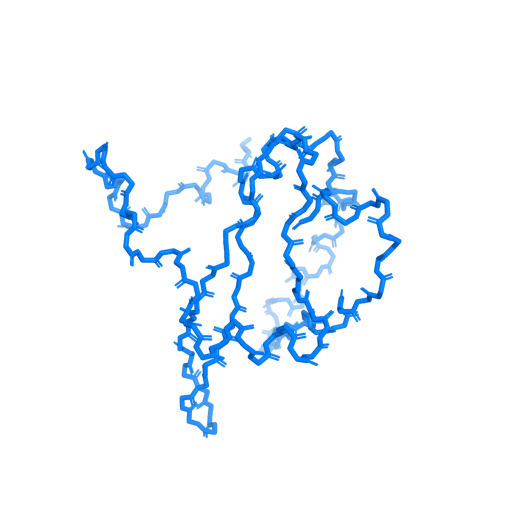S A 1 94 ? -23.455 -3.958 2.862 1.00 81.50 94 HIS A O 1
ATOM 749 N N . TYR A 1 95 ? -21.733 -2.690 2.183 1.00 78.62 95 TYR A N 1
ATOM 750 C CA . TYR A 1 95 ? -21.168 -2.489 3.515 1.00 78.62 95 TYR A CA 1
ATOM 751 C C . TYR A 1 95 ? -21.647 -1.199 4.190 1.00 78.62 95 TYR A C 1
ATOM 753 O O . TYR A 1 95 ? -21.435 -1.041 5.390 1.00 7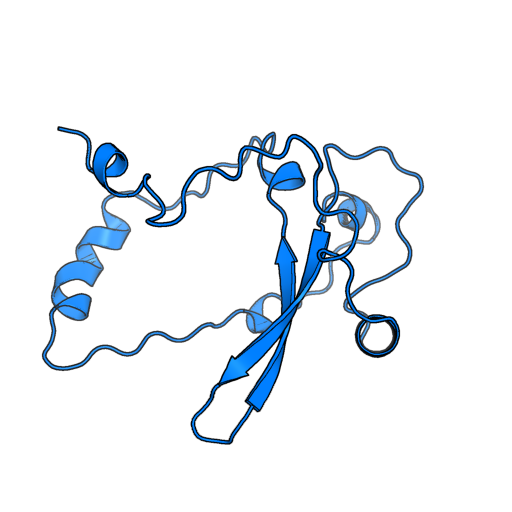8.62 95 TYR A O 1
ATOM 761 N N . LEU A 1 96 ? -22.330 -0.294 3.473 1.00 82.25 96 LEU A N 1
ATOM 762 C CA . LEU A 1 96 ? -22.819 0.969 4.046 1.00 82.25 96 LEU A CA 1
ATOM 763 C C . LEU A 1 96 ? -23.742 0.773 5.261 1.00 82.25 96 LEU A C 1
ATOM 765 O O . LEU A 1 96 ? -23.543 1.488 6.243 1.00 82.25 96 LEU A O 1
ATOM 769 N N . PRO A 1 97 ? -24.681 -0.197 5.284 1.00 84.06 97 PRO A N 1
ATOM 770 C CA . PRO A 1 97 ? -25.474 -0.461 6.485 1.00 84.06 97 PRO A CA 1
ATOM 771 C C . PRO A 1 97 ? -24.620 -0.838 7.703 1.00 84.06 97 PRO A C 1
ATOM 773 O O . PRO A 1 97 ? -24.938 -0.442 8.819 1.00 84.06 97 PRO A O 1
ATOM 776 N N . HIS A 1 98 ? -23.509 -1.553 7.495 1.00 82.00 98 HIS A N 1
ATOM 777 C CA . HIS A 1 98 ? -22.585 -1.940 8.565 1.00 82.00 98 HIS A CA 1
ATOM 778 C C . HIS A 1 98 ? -21.705 -0.780 9.038 1.00 82.00 98 HIS A C 1
ATOM 780 O O . HIS A 1 98 ? -21.386 -0.702 10.220 1.00 82.00 98 HIS A O 1
ATOM 786 N N . VAL A 1 99 ? -21.343 0.143 8.144 1.00 80.25 99 VAL A N 1
ATOM 787 C CA . VAL A 1 99 ? -20.644 1.383 8.522 1.00 80.25 99 VAL A CA 1
ATOM 788 C C . VAL A 1 99 ? -21.530 2.271 9.403 1.00 80.25 99 VAL A C 1
ATOM 790 O O . VAL A 1 99 ? -21.015 2.953 10.283 1.00 80.25 99 VAL A O 1
ATOM 793 N N . MET A 1 100 ? -22.849 2.239 9.192 1.00 84.94 100 MET A N 1
ATOM 794 C CA . MET A 1 100 ? -23.835 3.009 9.963 1.00 84.94 100 MET A CA 1
ATOM 795 C C . MET A 1 100 ? -24.341 2.290 11.226 1.00 84.94 100 MET A C 1
ATOM 797 O O . MET A 1 100 ? -25.257 2.790 11.878 1.00 84.94 100 MET A O 1
ATOM 801 N N . ALA A 1 101 ? -23.795 1.119 11.565 1.00 88.19 101 ALA A N 1
ATOM 802 C CA . ALA A 1 101 ? -24.159 0.404 12.784 1.00 88.19 101 ALA A CA 1
ATOM 803 C C . ALA A 1 101 ? -23.720 1.174 14.044 1.00 88.19 101 ALA A C 1
ATOM 805 O O . ALA A 1 101 ? -22.878 2.067 13.980 1.00 88.19 101 ALA A O 1
ATOM 806 N N . GLU A 1 102 ? -24.265 0.792 15.205 1.00 92.81 102 GLU A N 1
ATOM 807 C CA . GLU A 1 102 ? -23.937 1.399 16.509 1.00 92.81 102 GLU A CA 1
ATOM 808 C C . GLU A 1 102 ? -22.422 1.463 16.768 1.00 92.81 102 GLU A C 1
ATOM 810 O O . GLU A 1 102 ? -21.918 2.439 17.321 1.00 92.81 102 GLU A O 1
ATOM 815 N N . ALA A 1 103 ? -21.688 0.445 16.313 1.00 88.00 103 ALA A N 1
ATOM 816 C CA . ALA A 1 103 ? -20.237 0.427 16.315 1.00 88.00 103 ALA A CA 1
ATOM 817 C C . ALA A 1 103 ? -19.697 -0.196 15.023 1.00 88.00 103 ALA A C 1
ATOM 819 O O . ALA A 1 103 ? -20.178 -1.232 14.562 1.00 88.00 103 ALA A O 1
ATOM 820 N N . ALA A 1 104 ? -18.636 0.404 14.487 1.00 85.38 104 ALA A N 1
ATOM 821 C CA . ALA A 1 104 ? -17.858 -0.130 13.379 1.00 85.38 104 ALA A CA 1
ATOM 822 C C . ALA A 1 104 ? -16.368 -0.078 13.730 1.00 85.38 104 ALA A C 1
ATOM 824 O O . ALA A 1 104 ? -15.890 0.877 14.346 1.00 85.38 104 ALA A O 1
ATOM 825 N N . SER A 1 105 ? -15.621 -1.104 13.329 1.00 82.19 105 SER A N 1
ATOM 826 C CA . SER A 1 105 ? -14.165 -1.124 13.441 1.00 82.19 105 SER A CA 1
ATOM 827 C C . SER A 1 105 ? -13.539 -1.164 12.051 1.00 82.19 105 SER A C 1
ATOM 829 O O . SER A 1 105 ? -14.010 -1.854 11.150 1.00 82.19 105 SER A O 1
ATOM 831 N N . CYS A 1 106 ? -12.472 -0.389 11.866 1.00 81.00 106 CYS A N 1
ATOM 832 C CA . CYS A 1 106 ? -11.681 -0.384 10.644 1.00 81.00 106 CYS A CA 1
ATOM 833 C C . CYS A 1 106 ? -10.305 -0.967 10.961 1.00 81.00 106 CYS A C 1
ATOM 835 O O . CYS A 1 106 ? -9.583 -0.445 11.817 1.00 81.00 106 CYS A O 1
ATOM 837 N N . LEU A 1 107 ? -9.957 -2.061 10.287 1.00 82.31 107 LEU A N 1
ATOM 838 C CA . LEU A 1 107 ? -8.677 -2.737 10.447 1.00 82.31 107 LEU A CA 1
ATOM 839 C C . LEU A 1 107 ? -7.840 -2.567 9.179 1.00 82.31 107 LEU A C 1
ATOM 841 O O . LEU A 1 107 ? -8.222 -3.015 8.103 1.00 82.31 107 LEU A O 1
ATOM 845 N N . ASP A 1 108 ? -6.665 -1.960 9.326 1.00 82.31 108 ASP A N 1
ATOM 846 C CA . ASP A 1 108 ? -5.657 -1.911 8.268 1.00 82.31 108 ASP A CA 1
ATOM 847 C C . ASP A 1 108 ? -4.883 -3.237 8.241 1.00 82.31 108 ASP A C 1
ATOM 849 O O . ASP A 1 108 ? -4.085 -3.519 9.137 1.00 82.31 108 ASP A O 1
ATOM 853 N N . VAL A 1 109 ? -5.112 -4.054 7.211 1.00 83.12 109 VAL A N 1
ATOM 854 C CA . VAL A 1 109 ? -4.439 -5.354 7.016 1.00 83.12 109 VAL A CA 1
ATOM 855 C C . VAL A 1 109 ? -3.139 -5.240 6.209 1.00 83.12 109 VAL A C 1
ATOM 857 O O . VAL A 1 109 ? -2.619 -6.231 5.726 1.00 83.12 109 VAL A O 1
ATOM 860 N N . LYS A 1 110 ? -2.549 -4.046 6.086 1.00 74.12 110 LYS A N 1
ATOM 861 C CA . LYS A 1 110 ? -1.421 -3.736 5.185 1.00 74.12 110 LYS A CA 1
ATOM 862 C C . LYS A 1 110 ? -0.237 -4.711 5.216 1.00 74.12 110 LYS A C 1
ATOM 864 O O . LYS A 1 110 ? 0.360 -4.973 4.176 1.00 74.12 110 LYS A O 1
ATOM 869 N N . SER A 1 111 ? 0.111 -5.268 6.378 1.00 71.31 111 SER A N 1
ATOM 870 C CA . SER A 1 111 ? 1.216 -6.232 6.486 1.00 71.31 111 SER A CA 1
ATOM 871 C C . SER A 1 111 ? 0.951 -7.556 5.766 1.00 71.31 111 SER A C 1
ATOM 873 O O . SER A 1 111 ? 1.909 -8.246 5.437 1.00 71.31 111 SER A O 1
ATOM 875 N N . SER A 1 112 ? -0.310 -7.912 5.493 1.00 70.94 112 SER A N 1
ATOM 876 C CA . SER A 1 112 ? -0.646 -9.121 4.730 1.00 70.94 112 SER A CA 1
ATOM 877 C C . SER A 1 112 ? -0.180 -9.054 3.274 1.00 70.94 112 SER A C 1
ATOM 879 O O . SER A 1 112 ? -0.106 -10.084 2.617 1.00 70.94 112 SER A O 1
ATOM 881 N N . PHE A 1 113 ? 0.147 -7.860 2.774 1.00 72.25 113 PHE A N 1
ATOM 882 C CA . PHE A 1 113 ? 0.643 -7.645 1.415 1.00 72.25 113 PHE A CA 1
ATOM 883 C C . PHE A 1 113 ? 2.174 -7.676 1.313 1.00 72.25 113 PHE A C 1
ATOM 885 O O . PHE A 1 113 ? 2.715 -7.443 0.235 1.00 72.25 113 PHE A O 1
ATOM 892 N N . ILE A 1 114 ? 2.893 -7.975 2.405 1.00 79.56 114 ILE A N 1
ATOM 893 C CA . ILE A 1 114 ? 4.337 -8.231 2.344 1.00 79.56 114 ILE A CA 1
ATOM 894 C C . ILE A 1 114 ? 4.534 -9.642 1.785 1.00 79.56 114 ILE A C 1
ATOM 896 O O . ILE A 1 114 ? 4.626 -10.623 2.521 1.00 79.56 114 ILE A O 1
ATOM 900 N N . VAL A 1 115 ? 4.560 -9.728 0.459 1.00 83.62 115 VAL A N 1
ATOM 901 C CA . VAL A 1 115 ? 4.780 -10.960 -0.299 1.00 83.62 115 VAL A CA 1
ATOM 902 C C . VAL A 1 115 ? 6.055 -10.839 -1.124 1.00 83.62 115 VAL A C 1
ATOM 904 O O . VAL A 1 115 ? 6.454 -9.747 -1.528 1.00 83.62 115 VAL A O 1
ATOM 907 N N . SER A 1 116 ? 6.720 -11.962 -1.379 1.00 86.00 116 SER A N 1
ATOM 908 C CA . SER A 1 116 ? 7.889 -11.969 -2.255 1.00 86.00 116 SER A CA 1
ATOM 909 C C . SER A 1 116 ? 7.467 -11.713 -3.700 1.00 86.00 116 SER A C 1
ATOM 911 O O . SER A 1 116 ? 6.682 -12.470 -4.264 1.00 86.00 116 SER A O 1
ATOM 913 N N . LEU A 1 117 ? 8.023 -10.665 -4.306 1.00 86.62 117 LEU A N 1
ATOM 914 C CA . LEU A 1 117 ? 7.848 -10.374 -5.727 1.00 86.62 117 LEU A CA 1
ATOM 915 C C . LEU A 1 117 ? 8.995 -10.984 -6.554 1.00 86.62 117 LEU A C 1
ATOM 917 O O . LEU A 1 117 ? 10.155 -10.923 -6.106 1.00 86.62 117 LEU A O 1
ATOM 921 N N . PRO A 1 118 ? 8.708 -11.522 -7.759 1.00 89.25 118 PRO A N 1
ATOM 922 C CA . PRO A 1 118 ? 9.732 -11.890 -8.734 1.00 89.25 118 PRO A CA 1
ATOM 923 C C . PRO A 1 118 ? 10.688 -10.725 -8.970 1.00 89.25 118 PRO A C 1
ATOM 925 O O . PRO A 1 118 ? 10.261 -9.575 -9.081 1.00 89.25 118 PRO A O 1
ATOM 928 N N . ARG A 1 119 ? 11.994 -10.998 -9.017 1.00 86.50 119 ARG A N 1
ATOM 929 C CA . ARG A 1 119 ? 13.018 -9.944 -9.101 1.00 86.50 119 ARG A CA 1
ATOM 930 C C . ARG A 1 119 ? 12.836 -9.083 -10.349 1.00 86.50 119 ARG A C 1
ATOM 932 O O . ARG A 1 119 ? 13.058 -7.876 -10.311 1.00 86.50 119 ARG A O 1
ATOM 939 N N . GLU A 1 120 ? 12.373 -9.704 -11.422 1.00 85.69 120 GLU A N 1
ATOM 940 C CA . GLU A 1 120 ? 12.138 -9.108 -12.729 1.00 85.69 120 GLU A CA 1
ATOM 941 C C . GLU A 1 120 ? 11.017 -8.069 -12.677 1.00 85.69 120 GLU A C 1
ATOM 943 O O . GLU A 1 120 ? 11.068 -7.103 -13.426 1.00 85.69 120 GLU A O 1
ATOM 948 N N . THR A 1 121 ? 10.042 -8.209 -11.772 1.00 85.19 121 THR A N 1
ATOM 949 C CA . THR A 1 121 ? 8.890 -7.297 -11.661 1.00 85.19 121 THR A CA 1
ATOM 950 C C . THR A 1 121 ? 9.047 -6.256 -10.557 1.00 85.19 121 THR A C 1
ATOM 952 O O . THR A 1 121 ? 8.229 -5.347 -10.465 1.00 85.19 121 THR A O 1
ATOM 955 N N . ARG A 1 122 ? 10.082 -6.345 -9.710 1.00 85.38 122 ARG A N 1
ATOM 956 C CA . ARG A 1 122 ? 10.263 -5.422 -8.572 1.00 85.38 122 ARG A CA 1
ATOM 957 C C . ARG A 1 122 ? 10.421 -3.967 -8.982 1.00 85.38 122 ARG A C 1
ATOM 959 O O . ARG A 1 122 ? 9.967 -3.115 -8.248 1.00 85.38 122 ARG A O 1
ATOM 966 N N . HIS A 1 123 ? 10.991 -3.686 -10.153 1.00 81.50 123 HIS A N 1
ATOM 967 C CA . HIS A 1 123 ? 11.137 -2.320 -10.680 1.00 81.50 123 HIS A CA 1
ATOM 968 C C . HIS A 1 123 ? 9.792 -1.620 -10.979 1.00 81.50 123 HIS A C 1
ATOM 970 O O . HIS A 1 123 ? 9.746 -0.411 -11.243 1.00 81.50 123 HIS A O 1
ATOM 976 N N . LEU A 1 124 ? 8.690 -2.378 -10.977 1.00 79.19 124 LEU A N 1
ATOM 977 C CA . LEU A 1 124 ? 7.336 -1.843 -11.065 1.00 79.19 124 LEU A CA 1
ATOM 978 C C . LEU A 1 124 ? 6.851 -1.285 -9.718 1.00 79.19 124 LEU A C 1
ATOM 980 O O . LEU A 1 124 ? 5.974 -0.428 -9.722 1.00 79.19 124 LEU A O 1
ATOM 984 N N . PHE A 1 125 ? 7.472 -1.669 -8.602 1.00 77.81 125 PHE A N 1
ATOM 985 C CA . PHE A 1 125 ? 7.179 -1.212 -7.240 1.00 77.81 125 PHE A CA 1
ATOM 986 C C . PHE A 1 125 ? 8.377 -0.444 -6.650 1.00 77.81 125 PHE A C 1
ATOM 988 O O . PHE A 1 125 ? 8.225 0.148 -5.562 1.00 77.81 125 PHE A O 1
#

Secondary structure (DSSP, 8-state):
--GGGGS---SS------S--TTSSS--HHHHHHHHHTTS--PPPSS--S---EEEEEEEEETTEEEEEEEEE-TTGGGS--------HHHHHTTHHHHTSS-------GGGG--PPPGGGGGG-

Sequence (125 aa):
MQVWGLVGRSPFPPSSSGKAREGSWRIPTADARWLRKAGIIEDASSTITGGWIIPFSVVEEKTAGLRRRWIAWPRDKNRDDPYEANAPLLHTSHYLPHVMAEAASCLDVKSSFIVSLPRETRHLF